Protein AF-A0A2M7ST28-F1 (afdb_monomer_lite)

Secondary structure (DSSP, 8-state):
-HHHHHHTTT----HHHHHHHHHTTS--S-EEEEEEPPP--SS--HHHHHHHHHHHHHHHHHHTSTTEEEEEE-------

pLDDT: mean 85.57, std 13.57, range [37.06, 96.75]

Foldseek 3Di:
DVVCCVVVVNDDDPVLVVVVVVCVPPDQQADEDEDAAQDADPPGDPVSVVSRVVSVVVQVVQVPDPRYDYDHDDDDPPDD

Radius of gyration: 14.81 Å; chains: 1; bounding box: 36×34×36 Å

Structure (mmCIF, N/CA/C/O backbone):
data_AF-A0A2M7ST28-F1
#
_entry.id   AF-A0A2M7ST28-F1
#
loop_
_atom_site.group_PDB
_atom_site.id
_atom_site.type_symbol
_atom_site.label_atom_id
_atom_site.label_alt_id
_atom_site.label_comp_id
_atom_site.label_asym_id
_atom_site.label_entity_id
_atom_site.label_seq_id
_atom_site.pdbx_PDB_ins_code
_atom_site.Cartn_x
_atom_site.Cartn_y
_atom_site.Cartn_z
_atom_site.occupancy
_atom_site.B_iso_or_equiv
_atom_site.auth_seq_id
_atom_site.auth_comp_id
_atom_site.auth_asym_id
_atom_site.auth_atom_id
_atom_site.pdbx_PDB_model_num
ATOM 1 N N . ASP A 1 1 ? 2.081 4.499 -5.914 1.00 60.28 1 ASP A N 1
ATOM 2 C CA . ASP A 1 1 ? 2.380 3.426 -6.868 1.00 60.28 1 ASP A CA 1
ATOM 3 C C . ASP A 1 1 ? 1.603 3.667 -8.160 1.00 60.28 1 ASP A C 1
ATOM 5 O O . ASP A 1 1 ? 0.540 4.278 -8.079 1.00 60.28 1 ASP A O 1
ATOM 9 N N . VAL A 1 2 ? 2.141 3.263 -9.315 1.00 62.34 2 VAL A N 1
ATOM 10 C CA . VAL A 1 2 ? 1.492 3.447 -10.630 1.00 62.34 2 VAL A CA 1
ATOM 11 C C . VAL A 1 2 ? 0.210 2.618 -10.716 1.00 62.34 2 VAL A C 1
ATOM 13 O O . VAL A 1 2 ? -0.810 3.149 -11.133 1.00 62.34 2 VAL A O 1
ATOM 16 N N . THR A 1 3 ? 0.219 1.390 -10.192 1.00 61.84 3 THR A N 1
ATOM 17 C CA . THR A 1 3 ? -0.952 0.496 -10.152 1.00 61.84 3 THR A CA 1
ATOM 18 C C . THR A 1 3 ? -2.126 1.156 -9.434 1.00 61.84 3 THR A C 1
ATOM 20 O O . THR A 1 3 ? -3.215 1.261 -9.975 1.00 61.84 3 THR A O 1
ATOM 23 N N . ASN A 1 4 ? -1.874 1.738 -8.261 1.00 64.25 4 ASN A N 1
ATOM 24 C CA . ASN A 1 4 ? -2.894 2.465 -7.505 1.00 64.25 4 ASN A CA 1
ATOM 25 C C . ASN A 1 4 ? -3.417 3.710 -8.253 1.00 64.25 4 ASN A C 1
ATOM 27 O O . ASN A 1 4 ? -4.605 4.022 -8.214 1.00 64.25 4 ASN A O 1
ATOM 31 N N . ARG A 1 5 ? -2.539 4.426 -8.971 1.00 69.06 5 ARG A N 1
ATOM 32 C CA . ARG A 1 5 ? -2.959 5.551 -9.819 1.00 69.06 5 ARG A CA 1
ATOM 33 C C . ARG A 1 5 ? -3.894 5.073 -10.932 1.00 69.06 5 ARG A C 1
ATOM 35 O O . ARG A 1 5 ? -4.887 5.751 -11.169 1.00 69.06 5 ARG A O 1
ATOM 42 N N . 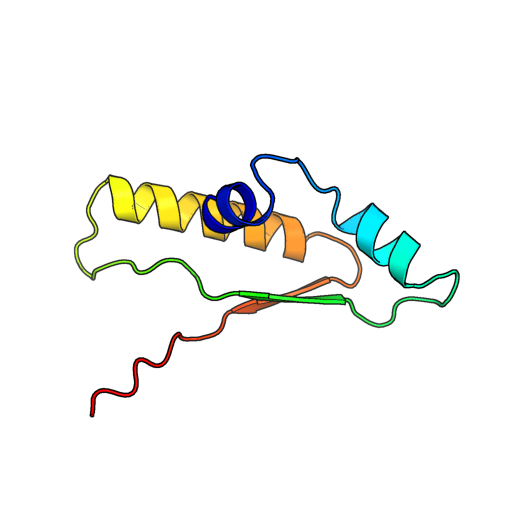ASP A 1 6 ? -3.595 3.956 -11.580 1.00 69.25 6 ASP A N 1
ATOM 43 C CA . ASP A 1 6 ? -4.405 3.441 -12.685 1.00 69.25 6 ASP A CA 1
ATOM 44 C C . ASP A 1 6 ? -5.732 2.845 -12.179 1.00 69.25 6 ASP A C 1
ATOM 46 O O . ASP A 1 6 ? -6.790 3.143 -12.728 1.00 69.25 6 ASP A O 1
ATOM 50 N N . GLU A 1 7 ? -5.711 2.105 -11.067 1.00 69.31 7 GLU A N 1
ATOM 51 C CA . GLU A 1 7 ? -6.900 1.506 -10.439 1.00 69.31 7 GLU A CA 1
ATOM 52 C C . GLU A 1 7 ? -7.867 2.549 -9.866 1.00 69.31 7 GLU A C 1
ATOM 54 O O . GLU A 1 7 ? -9.084 2.374 -9.918 1.00 69.31 7 GLU A O 1
ATOM 59 N N . CYS A 1 8 ? -7.339 3.649 -9.322 1.00 64.38 8 CYS A N 1
ATOM 60 C CA . CYS A 1 8 ? -8.138 4.697 -8.684 1.00 64.38 8 CYS A CA 1
ATOM 61 C C . CYS A 1 8 ? -8.266 5.963 -9.543 1.00 64.38 8 CYS A C 1
ATOM 63 O O . CYS A 1 8 ? -8.583 7.032 -9.016 1.00 64.38 8 CYS A O 1
ATOM 65 N N . ASN A 1 9 ? -8.003 5.873 -10.853 1.00 73.94 9 ASN A N 1
ATOM 66 C CA . ASN A 1 9 ? -8.105 6.977 -11.817 1.00 73.94 9 ASN A CA 1
ATOM 67 C C . ASN A 1 9 ? -7.410 8.277 -11.347 1.00 73.94 9 ASN A C 1
ATOM 69 O O . ASN A 1 9 ? -7.943 9.384 -11.435 1.00 73.94 9 ASN A O 1
ATOM 73 N N . GLY A 1 10 ? -6.228 8.140 -10.748 1.00 74.19 10 GLY A N 1
ATOM 74 C CA . GLY A 1 10 ? -5.429 9.248 -10.229 1.00 74.19 10 GLY A CA 1
ATOM 75 C C . GLY A 1 10 ? -5.920 9.874 -8.923 1.00 74.19 10 GLY A C 1
ATOM 76 O O . GLY A 1 10 ? -5.282 10.818 -8.444 1.00 74.19 10 GLY A O 1
ATOM 77 N N . MET A 1 11 ? -6.988 9.359 -8.307 1.00 81.12 11 MET A N 1
ATOM 78 C CA . MET A 1 11 ? -7.437 9.830 -6.999 1.00 81.12 11 MET A CA 1
ATOM 79 C C . MET A 1 11 ? -6.421 9.482 -5.910 1.00 81.12 11 MET A C 1
ATOM 81 O O . MET A 1 11 ? -5.949 8.353 -5.785 1.00 81.12 11 MET A O 1
ATOM 85 N N . LYS A 1 12 ? -6.089 10.473 -5.078 1.00 81.62 12 LYS A N 1
ATOM 86 C CA . LYS A 1 12 ? -5.239 10.269 -3.903 1.00 81.62 12 LYS A CA 1
ATOM 87 C C . LYS A 1 12 ? -6.094 9.752 -2.752 1.00 81.62 12 LYS A C 1
ATOM 89 O O . LYS A 1 12 ? -6.856 10.513 -2.161 1.00 81.62 12 LYS A O 1
ATOM 94 N N . ILE A 1 13 ? -5.945 8.473 -2.431 1.00 86.88 13 ILE A N 1
ATOM 95 C CA . ILE A 1 13 ? -6.638 7.842 -1.307 1.00 86.88 13 ILE A CA 1
ATOM 96 C C . ILE A 1 13 ? -5.788 7.968 -0.041 1.00 86.88 13 ILE A C 1
ATOM 98 O O . ILE A 1 13 ? -4.618 7.584 -0.014 1.00 86.88 13 ILE A O 1
ATOM 102 N N . ASP A 1 14 ? -6.397 8.479 1.028 1.00 91.44 14 ASP A N 1
ATOM 103 C CA . ASP A 1 14 ? -5.855 8.394 2.383 1.00 91.44 14 ASP A CA 1
ATOM 104 C C . ASP A 1 14 ? -6.263 7.044 2.991 1.00 91.44 14 ASP A C 1
ATOM 106 O O . ASP A 1 14 ? -7.389 6.862 3.461 1.00 91.44 14 ASP A O 1
ATOM 110 N N . TYR A 1 15 ? -5.347 6.076 2.939 1.00 92.12 15 TYR A N 1
ATOM 111 C CA . TYR A 1 15 ? -5.600 4.704 3.384 1.00 92.12 15 TYR A CA 1
ATOM 112 C C . TYR A 1 15 ? -5.897 4.600 4.879 1.00 92.12 15 TYR A C 1
ATOM 114 O O . TYR A 1 15 ? -6.687 3.745 5.278 1.00 92.12 15 TYR A O 1
ATOM 122 N N . ALA A 1 16 ? -5.324 5.480 5.704 1.00 93.44 16 ALA A N 1
ATOM 123 C CA . ALA A 1 16 ? -5.594 5.484 7.136 1.00 93.44 16 ALA A CA 1
ATOM 124 C C . ALA A 1 16 ? -7.048 5.891 7.404 1.00 93.44 16 ALA A C 1
ATOM 126 O O . ALA A 1 16 ? -7.772 5.189 8.112 1.00 93.44 16 ALA A O 1
ATOM 127 N N . LYS A 1 17 ? -7.511 6.976 6.771 1.00 94.69 17 LYS A N 1
ATOM 128 C CA . LYS A 1 17 ? -8.912 7.412 6.881 1.00 94.69 17 LYS A CA 1
ATOM 129 C C . LYS A 1 17 ? -9.879 6.400 6.283 1.00 94.69 17 LYS A C 1
ATOM 131 O O . LYS A 1 17 ? -10.944 6.181 6.855 1.00 94.69 17 LYS A O 1
ATOM 136 N N . LEU A 1 18 ? -9.513 5.779 5.162 1.00 93.81 18 LEU A N 1
ATOM 137 C CA . LEU A 1 18 ? -10.318 4.726 4.549 1.00 93.81 18 LEU A CA 1
ATOM 138 C C . LEU A 1 18 ? -10.505 3.551 5.515 1.00 93.81 18 LEU A C 1
ATOM 140 O O . LEU A 1 18 ? -11.639 3.153 5.757 1.00 93.81 18 LEU A O 1
ATOM 144 N N . ALA A 1 19 ? -9.424 3.046 6.116 1.00 94.94 19 ALA A N 1
ATOM 145 C CA . ALA A 1 19 ? -9.493 1.936 7.063 1.00 94.94 19 ALA A CA 1
ATOM 146 C C . ALA A 1 19 ? -10.344 2.278 8.297 1.00 94.94 19 ALA A C 1
ATOM 148 O O . ALA A 1 19 ? -11.200 1.487 8.681 1.00 94.94 19 ALA A O 1
ATOM 149 N N . ILE A 1 20 ? -10.179 3.478 8.869 1.00 95.56 20 ILE A N 1
ATOM 150 C CA . ILE A 1 20 ? -10.998 3.949 10.000 1.00 95.56 20 ILE A CA 1
ATOM 151 C C . ILE A 1 20 ? -12.480 4.009 9.615 1.00 95.56 20 ILE A C 1
ATOM 153 O O . ILE A 1 20 ? -13.338 3.553 10.370 1.00 95.56 20 ILE A O 1
ATOM 157 N N . LYS A 1 21 ? -12.790 4.545 8.429 1.00 96.50 21 LYS A N 1
ATOM 158 C CA . LYS A 1 21 ? -14.168 4.646 7.940 1.00 96.50 21 LYS A CA 1
ATOM 159 C C . LYS A 1 21 ? -14.792 3.269 7.710 1.00 96.50 21 LYS A C 1
ATOM 161 O O . LYS A 1 21 ? -15.951 3.078 8.058 1.00 96.50 21 LYS A O 1
ATOM 166 N N . LEU A 1 22 ? -14.030 2.321 7.160 1.00 94.69 22 LEU A N 1
ATOM 167 C CA . LEU A 1 22 ? -14.476 0.940 6.948 1.00 94.69 22 LEU A CA 1
ATOM 168 C C . LEU A 1 22 ? -14.678 0.179 8.263 1.00 94.69 22 LEU A C 1
ATOM 170 O O . LEU A 1 22 ? -15.580 -0.645 8.348 1.00 94.69 22 LEU A O 1
ATOM 174 N N . ALA A 1 23 ? -13.879 0.469 9.291 1.00 95.44 23 ALA A N 1
ATOM 175 C CA . ALA A 1 23 ? -14.001 -0.173 10.597 1.00 95.44 23 ALA A CA 1
ATOM 176 C C . ALA A 1 23 ? -15.277 0.226 11.359 1.00 95.44 23 ALA A C 1
ATOM 178 O O . ALA A 1 23 ? -15.678 -0.473 12.286 1.00 95.44 23 ALA A O 1
ATOM 179 N N . GLY A 1 24 ? -15.918 1.346 10.998 1.00 94.38 24 GLY A N 1
ATOM 180 C CA . GLY A 1 24 ? -17.230 1.719 11.538 1.00 94.38 24 GLY A CA 1
ATOM 181 C C . GLY A 1 24 ? -17.262 1.915 13.058 1.00 94.38 24 GLY A C 1
ATOM 182 O O . GLY A 1 24 ? -18.293 1.683 13.679 1.00 94.38 24 GLY A O 1
ATOM 183 N N . GLY A 1 25 ? -16.138 2.312 13.665 1.00 93.25 25 GLY A N 1
ATOM 184 C CA . GLY A 1 25 ? -16.007 2.489 15.118 1.00 93.25 25 GLY A CA 1
ATOM 185 C C . GLY A 1 25 ? -15.533 1.247 15.880 1.00 93.25 25 GLY A C 1
ATOM 186 O O . GLY A 1 25 ? -15.283 1.341 17.079 1.00 93.25 25 GLY A O 1
ATOM 187 N N . ILE A 1 26 ? -15.353 0.109 15.204 1.00 95.31 26 ILE A N 1
ATOM 188 C CA . ILE A 1 26 ? -14.710 -1.074 15.782 1.00 95.31 26 ILE A CA 1
ATOM 189 C C . ILE A 1 26 ? -13.194 -0.866 15.793 1.00 95.31 26 ILE A C 1
ATOM 191 O O . ILE A 1 26 ? -12.603 -0.332 14.851 1.00 95.31 26 ILE A O 1
ATOM 195 N N . GLU A 1 27 ? -12.547 -1.302 16.870 1.00 94.69 27 GLU A N 1
ATOM 196 C CA . GLU A 1 27 ? -11.099 -1.252 16.969 1.00 94.69 27 GLU A CA 1
ATOM 197 C C . GLU A 1 27 ? -10.436 -2.157 15.910 1.00 94.69 27 GLU A C 1
ATOM 199 O O . GLU A 1 27 ? -10.679 -3.361 15.842 1.00 94.69 27 GLU A O 1
ATOM 204 N N . ILE A 1 28 ? -9.557 -1.581 15.087 1.00 96.12 28 ILE A N 1
ATOM 205 C CA . ILE A 1 28 ? -8.853 -2.318 14.029 1.00 96.12 28 ILE A CA 1
ATOM 206 C C . ILE A 1 28 ? -7.751 -3.180 14.648 1.00 96.12 28 ILE A C 1
ATOM 208 O O . ILE A 1 28 ? -6.756 -2.642 15.122 1.00 96.12 28 ILE A O 1
ATOM 212 N N . LEU A 1 29 ? -7.845 -4.506 14.586 1.00 95.56 29 LEU A N 1
ATOM 213 C CA . LEU A 1 29 ? -6.719 -5.359 14.987 1.00 95.56 29 LEU A CA 1
ATOM 214 C C . LEU A 1 29 ? -5.567 -5.269 13.972 1.00 95.56 29 LEU A C 1
ATOM 216 O O . LEU A 1 29 ? -4.408 -5.073 14.346 1.00 95.56 29 LEU A O 1
ATOM 220 N N . ARG A 1 30 ? -5.890 -5.410 12.679 1.00 95.75 30 ARG A N 1
ATOM 221 C CA . ARG A 1 30 ? -4.942 -5.292 11.566 1.00 95.75 30 ARG A CA 1
ATOM 222 C C . ARG A 1 30 ? -5.652 -4.981 10.245 1.00 95.75 30 ARG A C 1
ATOM 224 O O . ARG A 1 30 ? -6.731 -5.504 9.987 1.00 95.75 30 ARG A O 1
ATOM 231 N N . THR A 1 31 ? -5.012 -4.180 9.403 1.00 96.44 31 THR A N 1
ATOM 232 C CA . THR A 1 31 ? -5.392 -3.877 8.022 1.00 96.44 31 THR A CA 1
ATOM 233 C C . THR A 1 31 ? -4.377 -4.517 7.091 1.00 96.44 31 THR A C 1
ATOM 235 O O . THR A 1 31 ? -3.185 -4.219 7.174 1.00 96.44 31 THR A O 1
ATOM 238 N N . TYR A 1 32 ? -4.838 -5.370 6.185 1.00 95.00 32 TYR A N 1
ATOM 239 C CA . TYR A 1 32 ? -3.971 -6.010 5.203 1.00 95.00 32 TYR A CA 1
ATOM 240 C C . TYR A 1 32 ? -4.075 -5.316 3.852 1.00 95.00 32 TYR A C 1
ATOM 242 O O . TYR A 1 32 ? -5.173 -5.090 3.346 1.00 95.00 32 TYR A O 1
ATOM 250 N N . TYR A 1 33 ? -2.925 -5.018 3.256 1.00 92.44 33 TYR A N 1
ATOM 251 C CA . TYR A 1 33 ? -2.833 -4.588 1.867 1.00 92.44 33 TYR A CA 1
ATOM 252 C C . TYR A 1 33 ? -2.103 -5.663 1.064 1.00 92.44 33 TYR A C 1
ATOM 254 O O . TYR A 1 33 ? -0.917 -5.911 1.286 1.00 92.44 33 TYR A O 1
ATOM 262 N N . TYR A 1 34 ? -2.828 -6.319 0.162 1.00 90.38 34 TYR A N 1
ATOM 263 C CA . TYR A 1 34 ? -2.290 -7.359 -0.708 1.00 90.38 34 TYR A CA 1
ATOM 264 C C . TYR A 1 34 ? -1.944 -6.751 -2.056 1.00 90.38 34 TYR A C 1
ATOM 266 O O . TYR A 1 34 ? -2.828 -6.264 -2.755 1.00 90.38 34 TYR A O 1
ATOM 274 N N . ASN A 1 35 ? -0.666 -6.785 -2.417 1.00 87.81 35 ASN A N 1
ATOM 275 C CA . ASN A 1 35 ? -0.223 -6.384 -3.744 1.00 87.81 35 ASN A CA 1
ATOM 276 C C . ASN A 1 35 ? 1.106 -7.063 -4.080 1.00 87.81 35 ASN A C 1
ATOM 278 O O . ASN A 1 35 ? 1.932 -7.274 -3.197 1.00 87.81 35 ASN A O 1
ATOM 282 N N . CYS A 1 36 ? 1.339 -7.388 -5.345 1.00 87.56 36 CYS A N 1
ATOM 283 C CA . CYS A 1 36 ? 2.657 -7.793 -5.821 1.00 87.56 36 CYS A CA 1
ATOM 284 C C . CYS A 1 36 ? 3.461 -6.556 -6.230 1.00 87.56 36 CYS A C 1
ATOM 286 O O . CYS A 1 36 ? 2.913 -5.585 -6.752 1.00 87.56 36 CYS A O 1
ATOM 288 N N . LEU A 1 37 ? 4.777 -6.584 -6.018 1.00 87.94 37 LEU A N 1
ATOM 289 C CA . LEU A 1 37 ? 5.635 -5.557 -6.603 1.00 87.94 37 LEU A CA 1
ATOM 290 C C . LEU A 1 37 ? 5.612 -5.677 -8.139 1.00 87.94 37 LEU A C 1
ATOM 292 O O . LEU A 1 37 ? 5.473 -6.790 -8.656 1.00 87.94 37 LEU A O 1
ATOM 296 N N . PRO A 1 38 ? 5.751 -4.557 -8.874 1.00 88.75 38 PRO A N 1
ATOM 297 C CA . PRO A 1 38 ? 5.883 -4.589 -10.322 1.00 88.75 38 PRO A CA 1
ATOM 298 C C . PRO A 1 38 ? 7.011 -5.524 -10.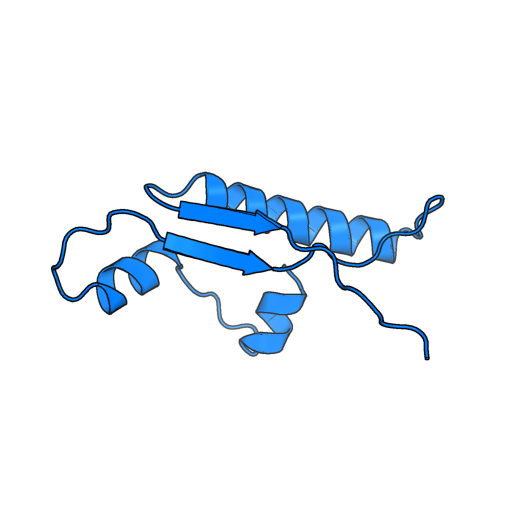753 1.00 88.75 38 PRO A C 1
ATOM 300 O O . PRO A 1 38 ? 8.018 -5.660 -10.058 1.00 88.75 38 PRO A O 1
ATOM 303 N N . TYR A 1 39 ? 6.852 -6.139 -11.921 1.00 87.31 39 TYR A N 1
ATOM 304 C CA . TYR A 1 39 ? 7.907 -6.953 -12.508 1.00 87.31 39 TYR A CA 1
ATOM 305 C C . TYR A 1 39 ? 9.187 -6.130 -12.701 1.00 87.31 39 TYR A C 1
ATOM 307 O O . TYR A 1 39 ? 9.138 -4.987 -13.160 1.00 87.31 39 TYR A O 1
ATOM 315 N N . GLN A 1 40 ? 10.320 -6.737 -12.357 1.00 87.38 40 GLN A N 1
ATOM 316 C CA . GLN A 1 40 ? 11.644 -6.178 -12.568 1.00 87.38 40 GLN A CA 1
ATOM 317 C C . GLN A 1 40 ? 12.587 -7.299 -13.019 1.00 87.38 40 GLN A C 1
ATOM 319 O O . GLN A 1 40 ? 12.669 -8.343 -12.369 1.00 87.38 40 GLN A O 1
ATOM 324 N N . GLN A 1 41 ? 13.294 -7.084 -14.129 1.00 88.44 41 GLN A N 1
ATOM 325 C CA . GLN A 1 41 ? 14.298 -8.020 -14.638 1.00 88.44 41 GLN A CA 1
ATOM 326 C C . GLN A 1 41 ? 15.571 -8.013 -13.777 1.00 88.44 41 GLN A C 1
ATOM 328 O O . GLN A 1 41 ? 15.821 -7.082 -13.010 1.00 88.44 41 GLN A O 1
ATOM 333 N N . THR A 1 42 ? 16.427 -9.028 -13.942 1.00 89.50 42 THR A N 1
ATOM 334 C CA . THR A 1 42 ? 17.758 -9.070 -13.305 1.00 89.50 42 THR A CA 1
ATOM 335 C C . THR A 1 42 ? 18.631 -7.884 -13.726 1.00 89.50 42 THR A C 1
ATOM 337 O O . THR A 1 42 ? 19.372 -7.344 -12.909 1.00 89.50 42 THR A O 1
ATOM 340 N N . HIS A 1 43 ? 18.498 -7.449 -14.983 1.00 92.75 43 HIS A N 1
ATOM 341 C CA . HIS A 1 43 ? 19.083 -6.220 -15.515 1.00 92.75 43 HIS A CA 1
ATOM 342 C C . HIS A 1 43 ? 17.944 -5.270 -15.891 1.00 92.75 43 HIS A C 1
ATOM 344 O O . HIS A 1 43 ? 17.488 -5.293 -17.032 1.00 92.75 43 HIS A O 1
ATOM 350 N N . PRO A 1 44 ? 17.418 -4.507 -14.923 1.00 90.69 44 PRO A N 1
ATOM 351 C CA . PRO A 1 44 ? 16.208 -3.738 -15.136 1.00 90.69 44 PRO A CA 1
ATOM 352 C C . PRO A 1 44 ? 16.452 -2.549 -16.055 1.00 90.69 44 PRO A C 1
ATOM 354 O O . PRO A 1 44 ? 17.494 -1.892 -15.991 1.00 90.69 44 PRO A O 1
ATOM 357 N N . THR A 1 45 ? 15.447 -2.220 -16.858 1.00 95.00 45 THR A N 1
ATOM 358 C CA . THR A 1 45 ? 15.435 -0.939 -17.571 1.00 95.00 45 THR A CA 1
ATOM 359 C C . THR A 1 45 ? 15.245 0.219 -16.582 1.00 95.00 45 THR A C 1
ATOM 361 O O . THR A 1 45 ? 14.822 0.029 -15.432 1.00 95.00 45 THR A O 1
ATOM 364 N N . GLU A 1 46 ? 15.536 1.452 -17.006 1.00 94.31 46 GLU A N 1
ATOM 365 C CA . GLU A 1 46 ? 15.286 2.636 -16.171 1.00 94.31 46 GLU A CA 1
ATOM 366 C C . GLU A 1 46 ? 13.803 2.766 -15.796 1.00 94.31 46 GLU A C 1
ATOM 368 O O . GLU A 1 46 ? 13.465 3.117 -14.662 1.00 94.31 46 GLU A O 1
ATOM 373 N N . GLU A 1 47 ? 12.906 2.441 -16.727 1.00 90.06 47 GLU A N 1
ATOM 374 C CA . GLU A 1 47 ? 11.463 2.493 -16.509 1.00 90.06 47 GLU A CA 1
ATOM 375 C C . GLU A 1 47 ? 10.997 1.442 -15.497 1.00 90.06 47 GLU A C 1
ATOM 377 O O . GLU A 1 47 ? 10.238 1.770 -14.581 1.00 90.06 47 GLU A O 1
ATOM 382 N N . GLU A 1 48 ? 11.480 0.201 -15.616 1.00 89.00 48 GLU A N 1
ATOM 383 C CA . GLU A 1 48 ? 11.191 -0.877 -14.662 1.00 89.00 48 GLU A CA 1
ATOM 384 C C . GLU A 1 48 ? 11.681 -0.513 -13.261 1.00 89.00 48 GLU A C 1
ATOM 386 O O . GLU A 1 48 ? 10.901 -0.540 -12.306 1.00 89.00 48 GLU A O 1
ATOM 391 N N . SER A 1 49 ? 12.936 -0.064 -13.151 1.00 91.56 49 SER A N 1
ATOM 392 C CA . SER A 1 49 ? 13.532 0.376 -11.884 1.00 91.56 49 SER A CA 1
ATOM 393 C C . SER A 1 49 ? 12.720 1.503 -11.248 1.00 91.56 49 SER A C 1
ATOM 395 O O . SER A 1 49 ? 12.429 1.493 -10.049 1.00 91.56 49 SER A O 1
ATOM 397 N N . LYS A 1 50 ? 12.293 2.478 -12.057 1.00 91.12 50 LYS A N 1
ATOM 398 C CA . LYS A 1 50 ? 11.496 3.618 -11.601 1.00 91.12 50 LYS A CA 1
ATOM 399 C C . LYS A 1 50 ? 10.104 3.195 -11.128 1.00 91.12 50 LYS A C 1
ATOM 401 O O . LYS A 1 50 ? 9.620 3.746 -10.135 1.00 91.12 50 LYS A O 1
ATOM 406 N N . ARG A 1 51 ? 9.447 2.251 -11.808 1.00 88.94 51 ARG A N 1
ATOM 407 C CA . ARG A 1 51 ? 8.141 1.706 -11.394 1.00 88.94 51 ARG A CA 1
ATOM 408 C C . ARG A 1 51 ? 8.263 0.910 -10.100 1.00 88.94 51 ARG A C 1
ATOM 410 O O . ARG A 1 51 ? 7.507 1.168 -9.165 1.00 88.94 51 ARG A O 1
ATOM 417 N N . PHE A 1 52 ? 9.246 0.020 -10.016 1.00 91.00 52 PHE A N 1
ATOM 418 C CA . PHE A 1 52 ? 9.502 -0.786 -8.827 1.00 91.00 52 PHE A CA 1
ATOM 419 C C . PHE A 1 52 ? 9.797 0.086 -7.602 1.00 91.00 52 PHE A C 1
ATOM 421 O O . PHE A 1 52 ? 9.155 -0.061 -6.561 1.00 91.00 52 PHE A O 1
ATOM 428 N N . ALA A 1 53 ? 10.691 1.071 -7.736 1.00 91.12 53 ALA A N 1
ATOM 429 C CA . ALA A 1 53 ? 11.027 1.989 -6.649 1.00 91.12 53 ALA A CA 1
ATOM 430 C C . ALA A 1 53 ? 9.809 2.801 -6.167 1.00 91.12 53 ALA A C 1
ATOM 432 O O . ALA A 1 53 ? 9.635 3.023 -4.966 1.00 91.12 53 ALA A O 1
ATOM 433 N N . GLN A 1 54 ? 8.929 3.227 -7.081 1.00 90.06 54 GLN A N 1
ATOM 434 C CA . GLN A 1 54 ? 7.687 3.919 -6.719 1.00 90.06 54 GLN A CA 1
ATOM 435 C C . GLN A 1 54 ? 6.701 3.017 -5.967 1.00 90.06 54 GLN A C 1
ATOM 437 O O . GLN A 1 54 ? 6.068 3.483 -5.012 1.00 90.06 54 GLN A O 1
ATOM 442 N N . ALA A 1 55 ? 6.571 1.753 -6.378 1.00 90.62 55 ALA A N 1
ATOM 443 C CA . ALA A 1 55 ? 5.749 0.762 -5.691 1.00 90.62 55 ALA A CA 1
ATOM 444 C C . ALA A 1 55 ? 6.278 0.488 -4.286 1.00 90.62 55 ALA A C 1
ATOM 446 O O . ALA A 1 55 ? 5.544 0.602 -3.305 1.00 90.62 55 ALA A O 1
ATOM 447 N N . GLN A 1 56 ? 7.582 0.240 -4.173 1.00 91.94 56 GLN A N 1
ATOM 448 C CA . GLN A 1 56 ? 8.236 -0.035 -2.903 1.00 91.94 56 GLN A CA 1
ATOM 449 C C . GLN A 1 56 ? 8.123 1.152 -1.941 1.00 91.94 56 GLN A C 1
ATOM 451 O O . GLN A 1 56 ? 7.773 0.966 -0.778 1.00 91.94 56 GLN A O 1
ATOM 456 N N . LYS A 1 57 ? 8.308 2.389 -2.422 1.00 92.25 57 LYS A N 1
ATOM 457 C CA . LYS A 1 57 ? 8.087 3.599 -1.614 1.00 92.25 57 LYS A CA 1
ATOM 458 C C . LYS A 1 57 ? 6.654 3.682 -1.085 1.00 92.25 57 LYS A C 1
ATOM 460 O O . LYS A 1 57 ? 6.445 4.060 0.066 1.00 92.25 57 LYS A O 1
ATOM 465 N N . PHE A 1 58 ? 5.671 3.337 -1.912 1.00 91.38 58 PHE A N 1
ATOM 466 C CA . PHE A 1 58 ? 4.269 3.322 -1.505 1.00 91.38 58 PHE A CA 1
ATOM 467 C C . PHE A 1 58 ? 3.981 2.222 -0.473 1.00 91.38 58 PHE A C 1
ATOM 469 O O . PHE A 1 58 ? 3.369 2.506 0.554 1.00 91.38 58 PHE A O 1
ATOM 476 N N . HIS A 1 59 ? 4.481 1.003 -0.683 1.00 92.56 59 HIS A N 1
ATOM 477 C CA . HIS A 1 59 ? 4.357 -0.086 0.289 1.00 92.56 59 HIS A CA 1
ATOM 478 C C . HIS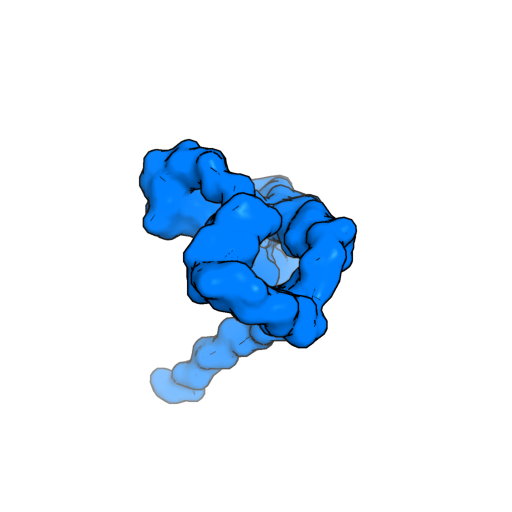 A 1 59 ? 5.008 0.278 1.625 1.00 92.56 59 HIS A C 1
ATOM 480 O O . HIS A 1 59 ? 4.410 0.055 2.673 1.00 92.56 59 HIS A O 1
ATOM 486 N N . SER A 1 60 ? 6.190 0.896 1.610 1.00 93.81 60 SER A N 1
ATOM 487 C CA . SER A 1 60 ? 6.854 1.385 2.822 1.00 93.81 60 SER A CA 1
ATOM 488 C C . SER A 1 60 ? 6.020 2.435 3.556 1.00 93.81 60 SER A C 1
ATOM 490 O O . SER A 1 60 ? 5.924 2.386 4.780 1.00 93.81 60 SER A O 1
ATOM 492 N N . ALA A 1 61 ? 5.363 3.344 2.828 1.00 93.56 61 ALA A N 1
ATOM 493 C CA . ALA A 1 61 ? 4.451 4.315 3.429 1.00 93.56 61 ALA A CA 1
ATOM 494 C C . ALA A 1 61 ? 3.241 3.638 4.096 1.00 93.56 61 ALA A C 1
ATOM 496 O O . ALA A 1 61 ? 2.860 4.032 5.193 1.00 93.56 61 ALA A O 1
ATOM 497 N N . LEU A 1 62 ? 2.672 2.595 3.480 1.00 93.62 62 LEU A N 1
ATOM 498 C CA . LEU A 1 62 ? 1.592 1.811 4.086 1.00 93.62 62 LEU A CA 1
ATOM 499 C 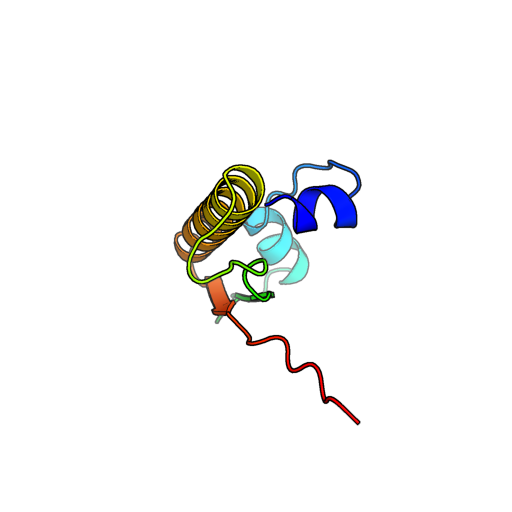C . LEU A 1 62 ? 2.063 1.032 5.320 1.00 93.62 62 LEU A C 1
ATOM 501 O O . LEU A 1 62 ? 1.374 1.050 6.332 1.00 93.62 62 LEU A O 1
ATOM 505 N N . LYS A 1 63 ? 3.240 0.394 5.272 1.00 94.62 63 LYS A N 1
ATOM 506 C CA . LYS A 1 63 ? 3.830 -0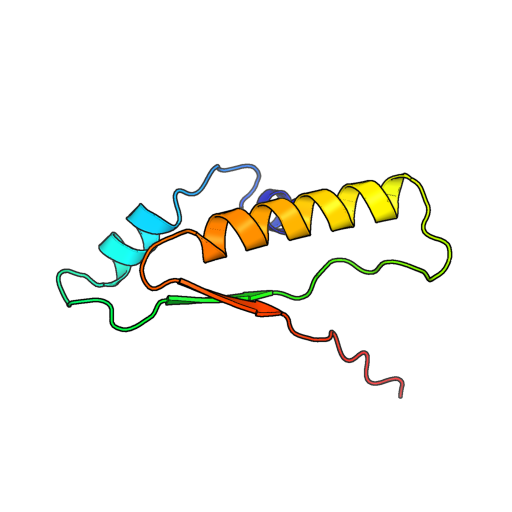.332 6.416 1.00 94.62 63 LYS A CA 1
ATOM 507 C C . LYS A 1 63 ? 4.092 0.583 7.621 1.00 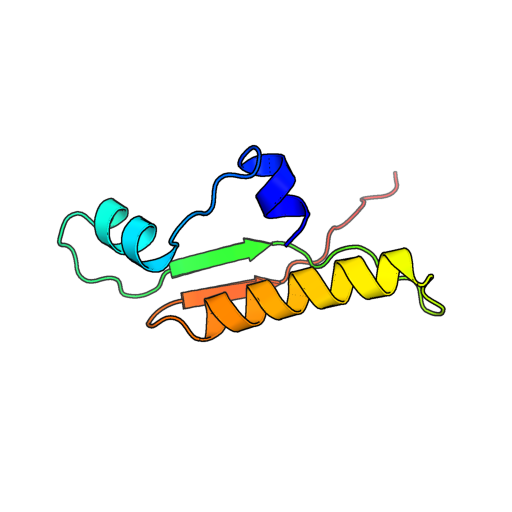94.62 63 LYS A C 1
ATOM 509 O O . LYS A 1 63 ? 4.110 0.101 8.747 1.00 94.62 63 LYS A O 1
ATOM 514 N N . ALA A 1 64 ? 4.292 1.883 7.396 1.00 95.75 64 ALA A N 1
ATOM 515 C CA . ALA A 1 64 ? 4.469 2.867 8.462 1.00 95.75 64 ALA A CA 1
ATOM 516 C C . ALA A 1 64 ? 3.151 3.283 9.146 1.00 95.75 64 ALA A C 1
ATOM 518 O O . ALA A 1 64 ? 3.187 3.898 10.212 1.00 95.75 64 ALA A O 1
ATOM 519 N N . LEU A 1 65 ? 1.989 2.974 8.556 1.00 95.62 65 LEU A N 1
ATOM 520 C CA . LEU A 1 65 ? 0.695 3.266 9.169 1.00 95.62 65 LEU A CA 1
ATOM 521 C C . LEU A 1 65 ? 0.408 2.293 10.327 1.00 95.62 65 LEU A C 1
ATOM 523 O O . LEU A 1 65 ? 0.732 1.104 10.249 1.00 95.62 65 LEU A O 1
ATOM 527 N N . PRO A 1 66 ? -0.245 2.755 11.406 1.00 94.00 66 PRO A N 1
ATOM 528 C CA . PRO A 1 66 ? -0.553 1.902 12.544 1.00 94.00 66 PRO A CA 1
ATOM 529 C C . PRO A 1 66 ? -1.501 0.777 12.132 1.00 94.00 66 PRO A C 1
ATOM 531 O O . PRO A 1 66 ? -2.512 1.021 11.478 1.00 94.00 66 PRO A O 1
ATOM 534 N N . ARG A 1 67 ? -1.199 -0.449 12.572 1.00 94.88 67 ARG A N 1
ATOM 535 C CA . ARG A 1 67 ? -1.997 -1.661 12.302 1.00 94.88 67 ARG A CA 1
ATOM 536 C C . ARG A 1 67 ? -2.054 -2.046 10.821 1.00 94.88 67 ARG A C 1
ATOM 538 O O . ARG A 1 67 ? -2.850 -2.909 10.479 1.00 94.88 67 ARG A O 1
ATOM 545 N N . PHE A 1 68 ? -1.218 -1.478 9.953 1.00 96.75 68 PHE A N 1
ATOM 546 C CA . PHE A 1 68 ? -1.120 -1.912 8.561 1.00 96.75 68 PHE A CA 1
ATOM 547 C C . PHE A 1 68 ? -0.070 -3.002 8.384 1.00 96.75 68 PHE A C 1
ATOM 549 O O . PHE A 1 68 ? 1.017 -2.957 8.955 1.00 96.75 68 PHE A O 1
ATOM 556 N N . GLU A 1 69 ? -0.385 -3.967 7.531 1.00 95.94 69 GLU A N 1
ATOM 557 C CA . GLU A 1 69 ? 0.553 -4.973 7.072 1.00 95.94 69 GLU A CA 1
ATOM 558 C C . GLU A 1 69 ? 0.427 -5.144 5.560 1.00 95.94 69 GLU A C 1
ATOM 560 O O . GLU A 1 69 ? -0.629 -5.497 5.033 1.00 95.94 69 GLU A O 1
ATOM 565 N N . VAL A 1 70 ? 1.526 -4.891 4.854 1.00 93.75 70 VAL A N 1
ATOM 566 C CA . VAL A 1 70 ? 1.599 -5.112 3.411 1.00 93.75 70 VAL A CA 1
ATOM 567 C C . VAL A 1 70 ? 2.086 -6.532 3.162 1.00 93.75 70 VAL A C 1
ATOM 569 O O . VAL A 1 70 ? 3.173 -6.911 3.602 1.00 93.75 70 VAL A O 1
ATOM 572 N N . ARG A 1 71 ? 1.277 -7.309 2.447 1.00 91.31 71 ARG A N 1
ATOM 573 C CA . ARG A 1 71 ? 1.573 -8.681 2.045 1.00 91.31 71 ARG A CA 1
ATOM 574 C C . ARG A 1 71 ? 1.963 -8.672 0.574 1.00 91.31 71 ARG A C 1
ATOM 576 O O . ARG A 1 71 ? 1.106 -8.607 -0.305 1.00 91.31 71 ARG A O 1
ATOM 583 N N . GLU A 1 72 ? 3.271 -8.703 0.342 1.00 85.56 72 GLU A N 1
ATOM 584 C CA . GLU A 1 72 ? 3.845 -8.778 -0.999 1.00 85.56 72 GLU A CA 1
ATOM 585 C C . GLU A 1 72 ? 3.700 -10.206 -1.528 1.00 85.56 72 GLU A C 1
ATOM 587 O O . GLU A 1 72 ? 4.310 -11.138 -1.008 1.00 85.56 72 GLU A O 1
ATOM 592 N N . GLY A 1 73 ? 2.820 -10.383 -2.512 1.00 80.44 73 GLY A N 1
ATOM 593 C CA . GLY A 1 73 ? 2.619 -11.663 -3.187 1.00 80.44 73 GLY A CA 1
ATOM 594 C C . GLY A 1 73 ? 3.555 -11.834 -4.381 1.00 80.44 73 GLY A C 1
ATOM 595 O O . GLY A 1 73 ? 4.064 -10.858 -4.933 1.00 80.44 73 GLY A O 1
ATOM 596 N N . MET A 1 74 ? 3.735 -13.079 -4.818 1.00 69.00 74 MET A N 1
ATOM 597 C CA . MET A 1 74 ? 4.338 -13.383 -6.113 1.00 69.00 74 MET A CA 1
ATOM 598 C C . MET A 1 74 ? 3.221 -13.623 -7.123 1.00 69.00 74 MET A C 1
ATOM 600 O O . MET A 1 74 ? 2.306 -14.406 -6.863 1.00 69.00 74 MET A O 1
ATOM 604 N N . LEU A 1 75 ? 3.284 -12.950 -8.270 1.00 69.19 75 LEU A N 1
ATOM 605 C CA . LEU A 1 75 ? 2.321 -13.178 -9.336 1.00 69.19 75 LEU A CA 1
ATOM 606 C C . LEU A 1 75 ? 2.707 -14.474 -10.057 1.00 69.19 75 LEU A C 1
ATOM 608 O O . LEU A 1 75 ? 3.662 -14.515 -10.830 1.00 69.19 75 LEU A O 1
ATOM 612 N N . VAL A 1 76 ? 2.001 -15.557 -9.735 1.00 64.12 76 VAL A N 1
ATOM 613 C CA . VAL A 1 76 ? 2.215 -16.866 -10.356 1.00 64.12 76 VAL A CA 1
ATOM 614 C C . VAL A 1 76 ? 1.531 -16.850 -11.719 1.00 64.12 76 VAL A C 1
ATOM 616 O O . VAL A 1 76 ? 0.331 -17.096 -11.821 1.00 64.12 76 VAL A O 1
ATOM 619 N N . TYR A 1 77 ? 2.284 -16.571 -12.783 1.00 59.62 77 TYR A N 1
ATOM 620 C CA . TYR A 1 77 ? 1.853 -16.986 -14.115 1.00 59.62 77 TYR A CA 1
ATOM 621 C C . TYR A 1 77 ? 1.994 -18.504 -14.177 1.00 59.62 77 TYR A C 1
ATOM 623 O O . TYR A 1 77 ? 3.095 -19.036 -14.321 1.00 59.62 77 TYR A O 1
ATOM 631 N N . LEU A 1 78 ? 0.873 -19.205 -14.012 1.00 49.41 78 LEU A N 1
ATOM 632 C CA . LEU A 1 78 ? 0.784 -20.625 -14.314 1.00 49.41 78 LEU A CA 1
ATOM 633 C C . LEU A 1 78 ? 0.961 -20.753 -15.835 1.00 49.41 78 LEU A C 1
ATOM 635 O O . LEU A 1 78 ? 0.001 -20.623 -16.588 1.00 49.41 78 LEU A O 1
ATOM 639 N N . TYR A 1 79 ? 2.203 -20.913 -16.295 1.00 37.06 79 TYR A N 1
ATOM 640 C CA . TYR A 1 79 ? 2.471 -21.313 -17.671 1.00 37.06 79 TYR A CA 1
ATOM 641 C C . TYR A 1 79 ? 1.833 -22.688 -17.869 1.00 37.06 79 TYR A C 1
ATOM 643 O O . TYR A 1 79 ? 2.268 -23.675 -17.270 1.00 37.06 79 TYR A O 1
ATOM 651 N N . ARG A 1 80 ? 0.780 -22.732 -18.680 1.00 37.75 80 ARG A N 1
ATOM 652 C CA . ARG A 1 80 ? 0.266 -23.953 -19.281 1.00 37.75 80 ARG A CA 1
ATOM 653 C C . ARG A 1 80 ? 0.150 -23.740 -20.777 1.00 37.75 80 ARG A C 1
ATOM 655 O O . ARG A 1 80 ? -0.303 -22.640 -21.161 1.00 37.75 80 ARG A O 1
#

Sequence (80 aa):
DVTNRDECNGMKIDYAKLAIKLAGGIEILRTYYYNCLPYQQTHPTEEESKRFAQAQKFHSALKALPRFEVREGMLVYLYR